Protein AF-A0A552V3G8-F1 (afdb_monomer_lite)

Foldseek 3Di:
DDDDDDDDDDDDPDDDDDDPPPPPPDPPPPPPPPDPDDDFDKDKDFDADPPDPWGDWQWKKWKAWDPVSPGTLDIDTTDRGIDIDGCVSPDPPTDMDIDGPGGGPVVPPD

InterPro domains:
  IPR013783 Immunoglobulin-like fold [G3DSA:2.60.40.10] (43-106)
  IPR041033 SpaA-like, prealbumin fold domain subgroup 1 [PF17802] (43-105)

Structure (mmCIF, N/CA/C/O backbone):
data_AF-A0A552V3G8-F1
#
_entry.id   AF-A0A552V3G8-F1
#
loop_
_atom_site.group_PDB
_atom_site.id
_atom_site.type_symbol
_atom_site.label_atom_id
_atom_site.label_alt_id
_atom_site.label_comp_id
_atom_site.label_asym_id
_atom_site.label_entity_id
_atom_site.label_seq_id
_atom_site.pdbx_PDB_ins_code
_atom_site.Cartn_x
_atom_site.Cartn_y
_atom_site.Cartn_z
_atom_site.occupancy
_atom_site.B_iso_or_equiv
_atom_site.auth_seq_id
_atom_site.auth_comp_id
_atom_site.auth_asym_id
_atom_site.auth_atom_id
_atom_site.pdbx_PDB_model_num
ATOM 1 N N . MET A 1 1 ? -51.002 -9.096 42.914 1.00 36.31 1 MET A N 1
ATOM 2 C CA . MET A 1 1 ? -52.137 -8.167 42.711 1.00 36.31 1 MET A CA 1
ATOM 3 C C . MET A 1 1 ? -52.410 -8.088 41.210 1.00 36.31 1 MET A C 1
ATOM 5 O O . MET A 1 1 ? -51.630 -7.496 40.482 1.00 36.31 1 MET A O 1
ATOM 9 N N . THR A 1 2 ? -53.428 -8.804 40.734 1.00 39.91 2 THR A N 1
ATOM 10 C CA . THR A 1 2 ? -53.830 -8.938 39.322 1.00 39.91 2 THR A CA 1
ATOM 11 C C . THR A 1 2 ? -55.001 -7.999 39.024 1.00 39.91 2 THR A C 1
ATOM 13 O O . THR A 1 2 ? -55.923 -7.901 39.830 1.00 39.91 2 THR A O 1
ATOM 16 N N . LYS A 1 3 ? -55.021 -7.341 37.859 1.00 37.09 3 LYS A N 1
ATOM 17 C CA . LYS A 1 3 ? -56.247 -6.728 37.320 1.00 37.09 3 LYS A CA 1
ATOM 18 C C . LYS A 1 3 ? -56.538 -7.306 35.936 1.00 37.09 3 LYS A C 1
ATOM 20 O O . LYS A 1 3 ? -55.907 -6.941 34.954 1.00 37.09 3 LYS A O 1
ATOM 25 N N . LYS A 1 4 ? -57.498 -8.238 35.896 1.00 41.88 4 LYS A N 1
ATOM 26 C CA . LYS A 1 4 ? -58.213 -8.667 34.686 1.00 41.88 4 LYS A CA 1
ATOM 27 C C . LYS A 1 4 ? -59.236 -7.586 34.328 1.00 41.88 4 LYS A C 1
ATOM 29 O O . LYS A 1 4 ? -60.054 -7.240 35.179 1.00 41.88 4 LYS A O 1
ATOM 34 N N . LEU A 1 5 ? -59.217 -7.088 33.093 1.00 41.03 5 LEU A N 1
ATOM 35 C CA . LEU A 1 5 ? -60.261 -6.204 32.574 1.00 41.03 5 LEU A CA 1
ATOM 36 C C . LEU A 1 5 ? -61.363 -7.050 31.921 1.00 41.03 5 LEU A C 1
ATOM 38 O O . LEU A 1 5 ? -61.089 -7.909 31.084 1.00 41.03 5 LEU A O 1
ATOM 42 N N . LYS A 1 6 ? -62.597 -6.840 32.383 1.00 38.19 6 LYS A N 1
ATOM 43 C CA . LYS A 1 6 ? -63.808 -7.551 31.972 1.00 38.19 6 LYS A CA 1
ATOM 44 C C . LYS A 1 6 ? -64.304 -7.082 30.602 1.00 38.19 6 LYS A C 1
ATOM 46 O O . LYS A 1 6 ? -64.487 -5.900 30.351 1.00 38.19 6 LYS A O 1
ATOM 51 N N . GLN A 1 7 ? -64.602 -8.088 29.800 1.00 43.22 7 GLN A N 1
ATOM 52 C CA . GLN A 1 7 ? -65.537 -8.180 28.688 1.00 43.22 7 GLN A CA 1
ATOM 53 C C . GLN A 1 7 ? -66.901 -7.515 28.947 1.00 43.22 7 GLN A C 1
ATOM 55 O O . GLN A 1 7 ? -67.519 -7.785 29.975 1.00 43.22 7 GLN A O 1
ATOM 60 N N . THR A 1 8 ? -67.420 -6.737 27.988 1.00 38.19 8 THR A N 1
ATOM 61 C CA . THR A 1 8 ? -68.870 -6.593 27.732 1.00 38.19 8 THR A CA 1
ATOM 62 C C . THR A 1 8 ? -69.100 -6.206 26.265 1.00 38.19 8 THR A C 1
ATOM 64 O O . THR A 1 8 ? -68.839 -5.085 25.847 1.00 38.19 8 THR A O 1
ATOM 67 N N . TYR A 1 9 ? -69.555 -7.190 25.492 1.00 42.56 9 TYR A N 1
ATOM 68 C CA . TYR A 1 9 ? -70.241 -7.049 24.206 1.00 42.56 9 TYR A CA 1
ATOM 69 C C . TYR A 1 9 ? -71.728 -6.795 24.490 1.00 42.56 9 TYR A C 1
ATOM 71 O O . TYR A 1 9 ? -72.232 -7.398 25.435 1.00 42.56 9 TYR A O 1
ATOM 79 N N . CYS A 1 10 ? -72.386 -5.958 23.678 1.00 31.92 10 CYS A N 1
ATOM 80 C CA . CYS A 1 10 ? -73.841 -5.799 23.446 1.00 31.92 10 CYS A CA 1
ATOM 81 C C . CYS A 1 10 ? -74.075 -4.307 23.159 1.00 31.92 10 CYS A C 1
ATOM 83 O O . CYS A 1 10 ? -73.722 -3.479 23.982 1.00 31.92 10 CYS A O 1
ATOM 85 N N . MET A 1 11 ? -74.642 -3.831 22.062 1.00 33.59 11 MET A N 1
ATOM 86 C CA . MET A 1 11 ? -75.401 -4.389 20.952 1.00 33.59 11 MET A CA 1
ATOM 87 C C . MET A 1 11 ? -75.289 -3.331 19.847 1.00 33.59 11 MET A C 1
ATOM 89 O O . MET A 1 11 ? -75.349 -2.164 20.187 1.00 33.59 11 MET A O 1
ATOM 93 N N . PHE A 1 12 ? -75.174 -3.684 18.572 1.00 38.31 12 PHE A N 1
ATOM 94 C CA . PHE A 1 12 ? -75.865 -2.964 17.488 1.00 38.31 12 PHE A CA 1
ATOM 95 C C . PHE A 1 12 ? -75.866 -3.893 16.281 1.00 38.31 12 PHE A C 1
ATOM 97 O O . PHE A 1 12 ? -75.126 -3.778 15.310 1.00 38.31 12 PHE A O 1
ATOM 104 N N . LEU A 1 13 ? -76.695 -4.916 16.455 1.00 40.06 13 LEU A N 1
ATOM 105 C CA . LEU A 1 13 ? -77.193 -5.786 15.416 1.00 40.06 13 LEU A CA 1
ATOM 10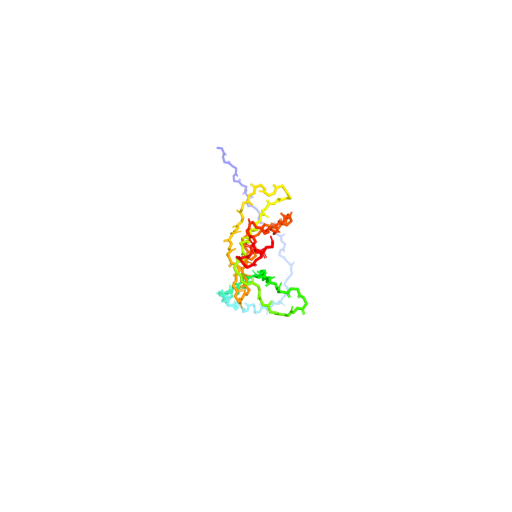6 C C . LEU A 1 13 ? -78.136 -4.945 14.538 1.00 40.06 13 LEU A C 1
ATOM 108 O O . LEU A 1 13 ? -79.275 -4.692 14.914 1.00 40.06 13 LEU A O 1
ATOM 112 N N . SER A 1 14 ? -77.630 -4.409 13.435 1.00 40.56 14 SER A N 1
ATOM 113 C CA . SER A 1 14 ? -78.364 -3.936 12.247 1.00 40.56 14 SER A CA 1
ATOM 114 C C . SER A 1 14 ? -77.303 -3.252 11.384 1.00 40.56 14 SER A C 1
ATOM 116 O O . SER A 1 14 ? -76.686 -2.287 11.795 1.00 40.56 14 SER A O 1
ATOM 118 N N . VAL A 1 15 ? -76.917 -3.755 10.224 1.00 41.97 15 VAL A N 1
ATOM 119 C CA . VAL A 1 15 ? -77.777 -3.996 9.080 1.00 41.97 15 VAL A CA 1
ATOM 120 C C . VAL A 1 15 ? -77.147 -5.101 8.240 1.00 41.97 15 VAL A C 1
ATOM 122 O O . VAL A 1 15 ? -75.971 -5.085 7.889 1.00 41.97 15 VAL A O 1
ATOM 125 N N . LEU A 1 16 ? -77.995 -6.066 7.927 1.00 39.56 16 LEU A N 1
ATOM 126 C CA . LEU A 1 16 ? -77.861 -7.051 6.876 1.00 39.56 16 LEU A CA 1
ATOM 127 C C . LEU A 1 16 ? -77.568 -6.349 5.533 1.00 39.56 16 LEU A C 1
ATOM 129 O O . LEU A 1 16 ? -78.483 -5.840 4.895 1.00 39.56 16 LEU A O 1
ATOM 133 N N . MET A 1 17 ? -76.314 -6.332 5.081 1.00 39.09 17 MET A N 1
ATOM 134 C CA . MET A 1 17 ? -75.999 -6.135 3.664 1.00 39.09 17 MET A CA 1
ATOM 135 C C . MET A 1 17 ? -74.916 -7.126 3.247 1.00 39.09 17 MET A C 1
ATOM 137 O O . MET A 1 17 ? -73.718 -6.912 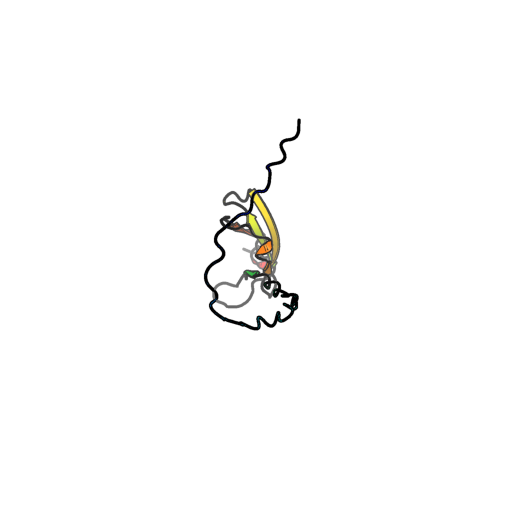3.380 1.00 39.09 17 MET A O 1
ATOM 141 N N . VAL A 1 18 ? -75.424 -8.282 2.833 1.00 44.50 18 VAL A N 1
ATOM 142 C CA . VAL A 1 18 ? -74.906 -9.194 1.814 1.00 44.50 18 VAL A CA 1
ATOM 143 C C . VAL A 1 18 ? -73.662 -8.661 1.087 1.00 44.50 18 VAL A C 1
ATOM 145 O O . VAL A 1 18 ? -73.761 -7.979 0.073 1.00 44.50 18 VAL A O 1
ATOM 148 N N . PHE A 1 19 ? -72.477 -9.022 1.566 1.00 39.56 19 PHE A N 1
ATOM 149 C CA . PHE A 1 19 ? -71.299 -9.072 0.711 1.00 39.56 19 PHE A CA 1
ATOM 150 C C . PHE A 1 19 ? -70.508 -10.317 1.077 1.00 39.56 19 PHE A C 1
ATOM 152 O O . PHE A 1 19 ? -69.593 -10.307 1.896 1.00 39.56 19 PHE A O 1
ATOM 159 N N . THR A 1 20 ? -70.920 -11.438 0.493 1.00 45.66 20 THR A N 1
ATOM 160 C CA . THR A 1 20 ? -70.108 -12.649 0.429 1.00 45.66 20 THR A CA 1
ATOM 161 C C . THR A 1 20 ? -68.889 -12.361 -0.450 1.00 45.66 20 THR A C 1
ATOM 163 O O . THR A 1 20 ? -68.833 -12.777 -1.604 1.00 45.66 20 THR A O 1
ATOM 166 N N . MET A 1 21 ? -67.905 -11.627 0.078 1.00 42.16 21 MET A N 1
ATOM 167 C CA . MET A 1 21 ? -66.535 -11.750 -0.403 1.00 42.16 21 MET A CA 1
ATOM 168 C C . MET A 1 21 ? -66.052 -13.109 0.069 1.00 42.16 21 MET A C 1
ATOM 170 O O . MET A 1 21 ? -65.741 -13.311 1.242 1.00 42.16 21 MET A O 1
ATOM 174 N N . ILE A 1 22 ? -66.029 -14.058 -0.858 1.00 47.84 22 ILE A N 1
ATOM 175 C CA . ILE A 1 22 ? -65.262 -15.283 -0.709 1.00 47.84 22 ILE A CA 1
ATOM 176 C C . ILE A 1 22 ? -63.800 -14.829 -0.672 1.00 47.84 22 ILE A C 1
ATOM 178 O O . ILE A 1 22 ? -63.151 -14.687 -1.705 1.00 47.84 22 ILE A O 1
ATOM 182 N N . PHE A 1 23 ? -63.300 -14.507 0.520 1.00 42.78 23 PHE A N 1
ATOM 183 C CA . PHE A 1 23 ? -61.882 -14.282 0.747 1.00 42.78 23 PHE A CA 1
ATOM 184 C C . PHE A 1 23 ? -61.240 -15.666 0.703 1.00 42.78 23 PHE A C 1
ATOM 186 O O . PHE A 1 23 ? -61.109 -16.349 1.716 1.00 42.78 23 PHE A O 1
ATOM 193 N N . THR A 1 24 ? -60.937 -16.139 -0.505 1.00 47.94 24 THR A N 1
ATOM 194 C CA . THR A 1 24 ? -60.078 -17.304 -0.686 1.00 47.94 24 THR A CA 1
ATOM 195 C C . THR A 1 24 ? -58.737 -16.936 -0.068 1.00 47.94 24 THR A C 1
ATOM 197 O O . THR A 1 24 ? -57.965 -16.175 -0.659 1.00 47.94 24 THR A O 1
ATOM 200 N N . SER A 1 25 ? -58.492 -17.409 1.154 1.00 52.94 25 SER A N 1
ATOM 201 C CA . SER A 1 25 ? -57.189 -17.349 1.799 1.00 52.94 25 SER A CA 1
ATOM 202 C C . SER A 1 25 ? -56.223 -18.156 0.941 1.00 52.94 25 SER A C 1
ATOM 204 O O . SER A 1 25 ? -56.097 -19.370 1.102 1.00 52.94 25 SER A O 1
ATOM 206 N N . HIS A 1 26 ? -55.582 -17.493 -0.016 1.00 53.59 26 HIS A N 1
ATOM 207 C CA . HIS A 1 26 ? -54.405 -18.045 -0.658 1.00 53.59 26 HIS A CA 1
ATOM 208 C C . HIS A 1 26 ? -53.364 -18.204 0.455 1.00 53.59 26 HIS A C 1
ATOM 210 O O . HIS A 1 26 ? -53.114 -17.229 1.173 1.00 53.59 26 HIS A O 1
ATOM 216 N N . PRO A 1 27 ? -52.809 -19.408 0.676 1.00 53.31 27 PRO A N 1
ATOM 217 C CA . PRO A 1 27 ? -51.715 -19.553 1.616 1.00 53.31 27 PRO A CA 1
ATOM 218 C C . PRO A 1 27 ? -50.585 -18.656 1.119 1.00 53.31 27 PRO A C 1
ATOM 220 O O . PRO A 1 27 ? -50.118 -18.803 -0.009 1.00 53.31 27 PRO A O 1
ATOM 223 N N . ILE A 1 28 ? -50.188 -17.691 1.945 1.00 55.53 28 ILE A N 1
ATOM 224 C CA . ILE A 1 28 ? -48.983 -16.907 1.707 1.00 55.53 28 ILE A CA 1
ATOM 225 C C . ILE A 1 28 ? -47.847 -17.913 1.870 1.00 55.53 28 ILE A C 1
ATOM 227 O O . ILE A 1 28 ? -47.488 -18.280 2.990 1.00 55.53 28 ILE A O 1
ATOM 231 N N . VAL A 1 29 ? -47.367 -18.455 0.754 1.00 55.22 29 VAL A N 1
ATOM 232 C CA . VAL A 1 29 ? -46.144 -19.247 0.749 1.00 55.22 29 VAL A CA 1
ATOM 233 C C . VAL A 1 29 ? -45.055 -18.270 1.176 1.00 55.22 29 VAL A C 1
ATOM 235 O O . VAL A 1 29 ? -44.880 -17.217 0.566 1.00 55.22 29 VAL A O 1
ATOM 238 N N . ALA A 1 30 ? -44.413 -18.548 2.309 1.00 58.12 30 ALA A N 1
ATOM 239 C CA . ALA A 1 30 ? -43.239 -17.810 2.737 1.00 58.12 30 ALA A CA 1
ATOM 240 C C . ALA A 1 30 ? -42.107 -18.180 1.778 1.00 58.12 30 ALA A C 1
ATOM 242 O O . ALA A 1 30 ? -41.300 -19.065 2.060 1.00 58.12 30 ALA A O 1
ATOM 243 N N . ASP A 1 31 ? -42.099 -17.548 0.611 1.00 56.56 31 ASP A N 1
ATOM 244 C CA . ASP A 1 31 ? -40.985 -17.626 -0.311 1.00 56.56 31 ASP A CA 1
ATOM 245 C C . ASP A 1 31 ? -39.778 -17.071 0.447 1.00 56.56 31 ASP A C 1
ATOM 247 O O . ASP A 1 31 ? -39.777 -15.926 0.908 1.00 56.56 31 ASP A O 1
ATOM 251 N N . ALA A 1 32 ? -38.771 -17.913 0.673 1.00 65.56 32 ALA A N 1
ATOM 252 C CA . ALA A 1 32 ? -37.520 -17.489 1.272 1.00 65.56 32 ALA A CA 1
ATOM 253 C C . ALA A 1 32 ? -36.852 -16.508 0.302 1.00 65.56 32 ALA A C 1
ATOM 255 O O . ALA A 1 32 ? -36.143 -16.914 -0.621 1.00 65.56 32 ALA A O 1
ATOM 256 N N . TYR A 1 33 ? -37.109 -15.212 0.486 1.00 51.50 33 TYR A N 1
ATOM 257 C CA . TYR A 1 33 ? -36.412 -14.150 -0.225 1.00 51.50 33 TYR A CA 1
ATOM 258 C C . TYR A 1 33 ? -34.930 -14.249 0.130 1.00 51.50 33 TYR A C 1
ATOM 260 O O . TYR A 1 33 ? -34.475 -13.784 1.174 1.00 51.50 33 TYR A O 1
ATOM 268 N N . THR A 1 34 ? -34.179 -14.920 -0.737 1.00 63.50 34 THR A N 1
ATOM 269 C CA . THR A 1 34 ? -32.727 -14.980 -0.652 1.00 63.50 34 THR A CA 1
ATOM 270 C C . THR A 1 34 ? -32.230 -13.673 -1.245 1.00 63.50 34 THR A C 1
ATOM 272 O O . THR A 1 34 ? -32.178 -13.518 -2.463 1.00 63.50 34 THR A O 1
ATOM 275 N N . TYR A 1 35 ? -31.956 -12.690 -0.389 1.00 68.25 35 TYR A N 1
ATOM 276 C CA . TYR A 1 35 ? -31.352 -11.440 -0.835 1.00 68.25 35 TYR A CA 1
ATOM 277 C C . TYR A 1 35 ? -29.968 -11.757 -1.410 1.00 68.25 35 TYR A C 1
ATOM 279 O O . TYR A 1 35 ? -29.180 -12.413 -0.719 1.00 68.25 35 TYR A O 1
ATOM 287 N N . PRO A 1 36 ? -29.652 -11.334 -2.648 1.00 70.56 36 PRO A N 1
ATOM 288 C CA . PRO A 1 36 ? -28.303 -11.489 -3.161 1.00 70.56 36 PRO A CA 1
ATOM 289 C C . PRO A 1 36 ? -27.357 -10.775 -2.198 1.00 70.56 36 PRO A C 1
ATOM 291 O O . PRO A 1 36 ? -27.565 -9.610 -1.854 1.00 70.56 36 PRO A O 1
ATOM 294 N N . THR A 1 37 ? -26.349 -11.497 -1.713 1.00 76.12 37 THR A N 1
ATOM 295 C CA . THR A 1 37 ? -25.276 -10.885 -0.936 1.00 76.12 37 THR A CA 1
ATOM 296 C C . THR A 1 37 ? -24.612 -9.848 -1.840 1.00 76.12 37 THR A C 1
ATOM 298 O O . THR A 1 37 ? -24.168 -10.228 -2.925 1.00 76.12 37 THR A O 1
ATOM 301 N N . PRO A 1 38 ? -24.591 -8.556 -1.468 1.00 73.69 38 PRO A N 1
ATOM 302 C CA . PRO A 1 38 ? -23.948 -7.551 -2.297 1.00 73.69 38 PRO A CA 1
ATOM 303 C C . PRO A 1 38 ? -22.475 -7.927 -2.466 1.00 73.69 38 PRO A C 1
ATOM 305 O O . PRO A 1 38 ? -21.801 -8.279 -1.495 1.00 73.69 38 PRO A O 1
ATOM 308 N N . GLU A 1 39 ? -21.998 -7.901 -3.709 1.00 74.94 39 GLU A N 1
ATOM 309 C CA . GLU A 1 39 ? -20.588 -8.114 -4.012 1.00 74.94 39 GLU A CA 1
ATOM 310 C C . GLU A 1 39 ? -19.767 -7.016 -3.328 1.00 74.94 39 GLU A C 1
ATOM 312 O O . GLU A 1 39 ? -20.144 -5.843 -3.339 1.00 74.94 39 GLU A O 1
ATOM 317 N N . ALA A 1 40 ? -18.673 -7.399 -2.670 1.00 79.94 40 ALA A N 1
ATOM 318 C CA . ALA A 1 40 ? -17.837 -6.442 -1.964 1.00 79.94 40 ALA A CA 1
ATOM 319 C C . ALA A 1 40 ? -17.133 -5.522 -2.972 1.00 79.94 40 ALA A C 1
ATOM 321 O O . ALA A 1 40 ? -16.365 -5.973 -3.821 1.00 79.94 40 ALA A O 1
ATOM 322 N N . GLU A 1 41 ? -17.366 -4.218 -2.856 1.00 91.31 41 GLU A N 1
ATOM 323 C CA . GLU A 1 41 ? -16.653 -3.220 -3.648 1.00 91.31 41 GLU A CA 1
ATOM 324 C C . GLU A 1 41 ? -15.151 -3.213 -3.307 1.00 91.31 41 GLU A C 1
ATOM 326 O O . GLU A 1 41 ? -14.743 -3.539 -2.188 1.00 91.31 41 GLU A O 1
ATOM 331 N N . THR A 1 42 ? -14.310 -2.837 -4.274 1.00 95.00 42 THR A N 1
ATOM 332 C CA . THR A 1 42 ? -12.844 -2.901 -4.149 1.00 95.00 42 THR A CA 1
ATOM 333 C C . THR A 1 42 ? -12.177 -1.640 -4.698 1.00 95.00 42 THR A C 1
ATOM 335 O O . THR A 1 42 ? -12.497 -1.173 -5.791 1.00 95.00 42 THR A O 1
ATOM 338 N N . LEU A 1 43 ? -11.202 -1.111 -3.955 1.00 95.19 43 LEU A N 1
ATOM 339 C CA . LEU A 1 43 ? -10.298 -0.050 -4.390 1.00 95.19 43 LEU A CA 1
ATOM 340 C C . LEU A 1 43 ? -9.059 -0.658 -5.061 1.00 95.19 43 LEU A C 1
ATOM 342 O O . LEU A 1 43 ? -8.354 -1.474 -4.470 1.00 95.19 43 LEU A O 1
ATOM 346 N N . PHE A 1 44 ? -8.750 -0.207 -6.276 1.00 96.69 44 PHE A N 1
ATOM 347 C CA . PHE A 1 44 ? -7.557 -0.633 -7.008 1.00 96.69 44 PHE A CA 1
ATOM 348 C C . PHE A 1 44 ? -6.469 0.434 -6.979 1.00 96.69 44 PHE A C 1
ATOM 350 O O . PHE A 1 44 ? -6.690 1.572 -7.395 1.00 96.69 44 PHE A O 1
ATOM 357 N N . ILE A 1 45 ? -5.265 0.048 -6.560 1.00 97.25 45 ILE A N 1
ATOM 358 C CA . ILE A 1 45 ? -4.106 0.939 -6.483 1.00 97.25 45 ILE A CA 1
ATOM 359 C C . ILE A 1 45 ? -3.029 0.450 -7.450 1.00 97.25 45 ILE A C 1
ATOM 361 O O . ILE A 1 45 ? -2.628 -0.712 -7.428 1.00 97.25 45 ILE A O 1
ATOM 365 N N . LYS A 1 46 ? -2.539 1.353 -8.305 1.00 95.69 46 LYS A N 1
ATOM 366 C CA . LYS A 1 46 ? -1.472 1.083 -9.278 1.00 95.69 46 LYS A CA 1
ATOM 367 C C . LYS A 1 46 ? -0.360 2.109 -9.117 1.00 95.69 46 LYS A C 1
ATOM 369 O O . LYS A 1 46 ? -0.637 3.299 -8.9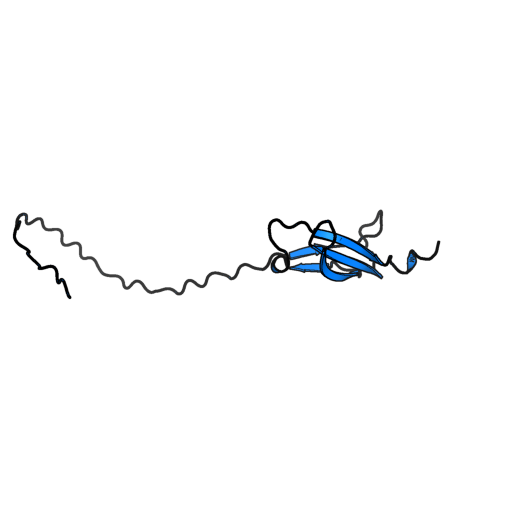91 1.00 95.69 46 LYS A O 1
ATOM 374 N N . LYS A 1 47 ? 0.892 1.659 -9.187 1.00 94.50 47 LYS A N 1
ATOM 375 C CA . LYS A 1 47 ? 2.055 2.544 -9.296 1.00 94.50 47 LYS A CA 1
ATOM 376 C C . LYS A 1 47 ? 2.624 2.447 -10.701 1.00 94.50 47 LYS A C 1
ATOM 378 O O . LYS A 1 47 ? 2.918 1.345 -11.150 1.00 94.50 47 LYS A O 1
ATOM 383 N N . LEU A 1 48 ? 2.764 3.582 -11.379 1.00 94.81 48 LEU A N 1
ATOM 384 C CA . LEU A 1 48 ? 3.192 3.642 -12.775 1.00 94.81 48 LEU A CA 1
ATOM 385 C C . LEU A 1 48 ? 4.528 4.371 -12.925 1.00 94.81 48 LEU A C 1
ATOM 387 O O . LEU A 1 48 ? 4.874 5.242 -12.123 1.00 94.81 48 LEU A O 1
ATOM 391 N N . ILE A 1 49 ? 5.265 4.031 -13.980 1.00 92.19 49 ILE A N 1
ATOM 392 C CA . ILE A 1 49 ? 6.456 4.771 -14.402 1.00 92.19 49 ILE A CA 1
ATOM 393 C C . ILE A 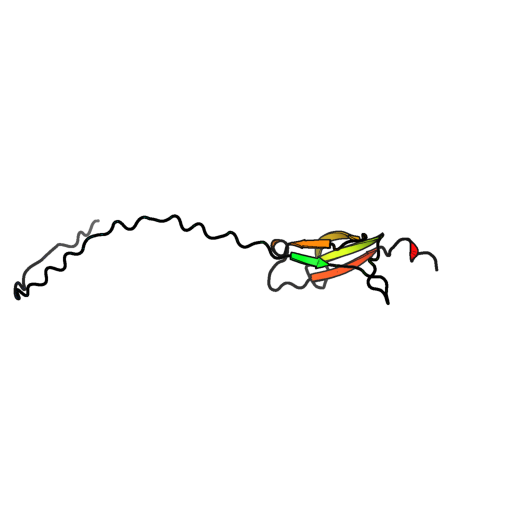1 49 ? 6.006 6.089 -15.040 1.00 92.19 49 ILE A C 1
ATOM 395 O O . ILE A 1 49 ? 5.191 6.093 -15.966 1.00 92.19 49 ILE A O 1
ATOM 399 N N . LYS A 1 50 ? 6.568 7.212 -14.572 1.00 90.31 50 LYS A N 1
ATOM 400 C CA . LYS A 1 50 ? 6.249 8.558 -15.072 1.00 90.31 50 LYS A CA 1
ATOM 401 C C . LYS A 1 50 ? 6.379 8.629 -16.598 1.00 90.31 50 LYS A C 1
ATOM 403 O O . LYS A 1 50 ? 7.406 8.255 -17.153 1.00 90.31 50 LYS A O 1
ATOM 408 N N . GLY A 1 51 ? 5.349 9.163 -17.255 1.00 91.75 51 GLY A N 1
ATOM 409 C CA . GLY A 1 51 ? 5.315 9.314 -18.713 1.00 91.75 51 GLY A CA 1
ATOM 410 C C . GLY A 1 51 ? 4.954 8.035 -19.474 1.00 91.75 51 GLY A C 1
ATOM 411 O O . GLY A 1 51 ? 5.024 8.025 -20.698 1.00 91.75 51 GLY A O 1
ATOM 412 N N . THR A 1 52 ? 4.559 6.968 -18.776 1.00 93.00 52 THR A N 1
ATOM 413 C CA . THR A 1 52 ? 4.129 5.704 -19.383 1.00 93.00 52 THR A CA 1
ATOM 414 C C . THR A 1 52 ? 2.875 5.166 -18.686 1.00 93.00 52 THR A C 1
ATOM 416 O O . THR A 1 52 ? 2.504 5.640 -17.614 1.00 93.00 52 THR A O 1
ATOM 419 N N . ASN A 1 53 ? 2.274 4.119 -19.258 1.00 92.38 53 ASN A N 1
ATOM 420 C CA . ASN A 1 53 ? 1.223 3.323 -18.611 1.00 92.38 53 ASN A CA 1
ATOM 421 C C . ASN A 1 53 ? 1.756 2.006 -18.018 1.00 92.38 53 ASN A C 1
ATOM 423 O O . ASN A 1 53 ? 0.975 1.121 -17.672 1.00 92.38 53 ASN A O 1
ATOM 427 N N . ASN A 1 54 ? 3.079 1.861 -17.915 1.00 93.19 54 ASN A N 1
ATOM 428 C CA . ASN A 1 54 ? 3.704 0.653 -17.397 1.00 93.19 54 ASN A CA 1
ATOM 429 C C . ASN A 1 54 ? 3.768 0.693 -15.873 1.00 93.19 54 ASN A C 1
ATOM 431 O O . ASN A 1 54 ? 4.040 1.736 -15.273 1.00 93.19 54 ASN A O 1
ATOM 435 N N . TYR A 1 55 ? 3.561 -0.468 -15.260 1.00 94.06 55 TYR A N 1
ATOM 436 C CA . TYR A 1 55 ? 3.688 -0.644 -13.821 1.00 94.06 55 TYR A CA 1
ATOM 437 C C . TYR A 1 55 ? 5.120 -0.431 -13.343 1.00 94.06 55 TYR A C 1
ATOM 439 O O . TYR A 1 55 ? 6.085 -0.761 -14.036 1.00 94.06 55 TYR A O 1
ATOM 447 N N . LEU A 1 56 ? 5.235 0.091 -12.125 1.00 93.88 56 LEU A N 1
ATOM 448 C CA . LEU A 1 56 ? 6.496 0.280 -11.440 1.00 93.88 56 LEU A CA 1
ATOM 449 C C . LEU A 1 56 ? 6.667 -0.740 -10.307 1.00 93.88 56 LEU A C 1
ATOM 451 O O . LEU A 1 56 ? 6.086 -0.536 -9.237 1.00 93.88 56 LEU A O 1
ATOM 455 N N . PRO A 1 57 ? 7.468 -1.802 -10.503 1.00 94.69 57 PRO A N 1
ATOM 456 C CA . PRO A 1 57 ? 7.688 -2.812 -9.477 1.00 94.69 57 PRO A CA 1
ATOM 457 C C . PRO A 1 57 ? 8.688 -2.354 -8.402 1.00 94.69 57 PRO A C 1
ATOM 459 O O . PRO A 1 57 ? 9.394 -1.353 -8.558 1.00 94.69 57 PRO A O 1
ATOM 462 N N . ASP A 1 58 ? 8.756 -3.139 -7.327 1.00 95.38 58 ASP A N 1
ATOM 463 C CA . ASP A 1 58 ? 9.752 -3.091 -6.248 1.00 95.38 58 ASP A CA 1
ATOM 464 C C . ASP A 1 58 ? 9.676 -1.903 -5.277 1.00 95.38 58 ASP A C 1
ATOM 466 O O . ASP A 1 58 ? 10.550 -1.778 -4.418 1.00 95.38 58 ASP A O 1
ATOM 470 N N . ALA A 1 59 ? 8.654 -1.048 -5.353 1.00 95.56 59 ALA A N 1
ATOM 471 C CA . ALA A 1 59 ? 8.427 -0.008 -4.348 1.00 95.56 59 ALA A CA 1
ATOM 472 C C . ALA A 1 59 ? 7.580 -0.560 -3.196 1.00 95.56 59 ALA A C 1
ATOM 474 O O . ALA A 1 59 ? 6.583 -1.238 -3.439 1.00 95.56 59 ALA A O 1
ATOM 475 N N . LYS A 1 60 ? 7.923 -0.234 -1.946 1.00 97.19 60 LYS A N 1
ATOM 476 C CA . LYS A 1 60 ? 7.068 -0.572 -0.799 1.00 97.19 60 LYS A CA 1
ATOM 477 C C . LYS A 1 60 ? 6.080 0.560 -0.551 1.00 97.19 60 LYS A C 1
ATOM 479 O O . LYS A 1 60 ? 6.487 1.703 -0.327 1.00 97.19 60 LYS A O 1
ATOM 484 N N . LEU A 1 61 ? 4.794 0.235 -0.602 1.00 97.94 61 LEU A N 1
ATOM 485 C CA . LEU A 1 61 ? 3.698 1.139 -0.280 1.00 97.94 61 LEU A CA 1
ATOM 486 C C . LEU A 1 61 ? 3.010 0.673 1.003 1.00 97.94 61 LEU A C 1
ATOM 488 O O . LEU A 1 61 ? 2.922 -0.524 1.283 1.00 97.94 61 LEU A O 1
ATOM 492 N N . THR A 1 62 ? 2.513 1.630 1.773 1.00 98.12 62 THR A N 1
ATOM 493 C CA . THR A 1 62 ? 1.712 1.373 2.965 1.00 98.12 62 THR A CA 1
ATOM 494 C C . THR A 1 62 ? 0.516 2.311 2.972 1.00 98.12 62 THR A C 1
ATOM 496 O O . THR A 1 62 ? 0.666 3.521 2.779 1.00 98.12 62 THR A O 1
ATOM 499 N N . LEU A 1 63 ? -0.671 1.744 3.175 1.00 98.12 63 LEU A N 1
ATOM 500 C CA . LEU A 1 63 ? -1.903 2.489 3.385 1.00 98.12 63 LEU A CA 1
ATOM 501 C C . LEU A 1 63 ? -2.114 2.659 4.888 1.00 98.12 63 LEU A C 1
ATOM 503 O O . LEU A 1 63 ? -2.161 1.673 5.623 1.00 98.12 63 LEU A O 1
ATOM 507 N N . TYR A 1 64 ? -2.254 3.902 5.330 1.00 97.81 64 TYR A N 1
ATOM 508 C CA . TYR A 1 64 ? -2.516 4.245 6.721 1.00 97.81 64 TYR A CA 1
ATOM 509 C C . TYR A 1 64 ? -3.900 4.857 6.884 1.00 97.81 64 TYR A C 1
ATOM 511 O O . TYR A 1 64 ? -4.383 5.565 5.999 1.00 97.81 64 TYR A O 1
ATOM 519 N N . LYS A 1 65 ? -4.510 4.610 8.037 1.00 97.06 65 LYS A N 1
ATOM 520 C CA . LYS A 1 65 ? -5.691 5.312 8.530 1.00 97.06 65 LYS A CA 1
ATOM 521 C C . LYS A 1 65 ? -5.247 6.576 9.273 1.00 97.06 65 LYS A C 1
ATOM 523 O O . LYS A 1 65 ? -4.273 6.518 10.021 1.00 97.06 65 LYS A O 1
ATOM 528 N N . GLY A 1 66 ? -5.981 7.672 9.083 1.00 94.56 66 GLY A N 1
ATOM 529 C CA . GLY A 1 66 ? -5.695 8.965 9.708 1.00 94.56 66 GLY A CA 1
ATOM 530 C C . GLY A 1 66 ? -4.616 9.759 8.969 1.00 94.56 66 GLY A C 1
ATOM 531 O O . GLY A 1 66 ? -3.679 9.195 8.402 1.00 94.56 66 GLY A O 1
ATOM 532 N N . GLU A 1 67 ? -4.747 11.088 8.958 1.00 93.12 67 GLU A N 1
ATOM 533 C CA . GLU A 1 67 ? -3.768 11.988 8.321 1.00 93.12 67 GLU A CA 1
ATOM 534 C C . GLU A 1 67 ? -2.380 11.904 8.973 1.00 93.12 67 GLU A C 1
ATOM 536 O O . GLU A 1 67 ? -1.355 12.039 8.304 1.00 93.12 67 GLU A O 1
ATOM 541 N N . ASP A 1 68 ? -2.349 11.616 10.272 1.00 93.25 68 ASP A N 1
ATOM 542 C CA . ASP A 1 68 ? -1.156 11.398 11.089 1.00 93.25 68 ASP A CA 1
ATOM 543 C C . ASP A 1 68 ? -0.533 10.005 10.907 1.00 93.25 68 ASP A C 1
ATOM 545 O O . ASP A 1 68 ? 0.501 9.709 11.507 1.00 93.25 68 ASP A O 1
ATOM 549 N N . LYS A 1 69 ? -1.133 9.157 10.060 1.00 93.69 69 LYS A N 1
ATOM 550 C CA . LYS A 1 69 ? -0.750 7.756 9.858 1.00 93.69 69 LYS A CA 1
ATOM 551 C C . LYS A 1 69 ? -0.827 6.936 11.153 1.00 93.69 69 LYS A C 1
ATOM 553 O O . LYS A 1 69 ? 0.018 6.070 11.383 1.00 93.69 69 LYS A O 1
ATOM 558 N N . SER A 1 70 ? -1.842 7.188 11.987 1.00 89.56 70 SER A N 1
ATOM 559 C CA . SER A 1 70 ? -2.012 6.559 13.306 1.00 89.56 70 SER A CA 1
ATOM 560 C C . SER A 1 70 ? -2.035 5.030 13.279 1.00 89.56 70 SER A C 1
ATOM 562 O O . SER A 1 70 ? -1.730 4.380 14.281 1.00 89.56 70 SER A O 1
ATOM 564 N N . SER A 1 71 ? -2.474 4.423 12.173 1.00 95.00 71 SER A N 1
ATOM 565 C CA . SER A 1 71 ? -2.619 2.969 12.072 1.00 95.00 71 SER A CA 1
ATOM 566 C C . SER A 1 71 ? -2.362 2.472 10.658 1.00 95.00 71 SER A C 1
ATOM 568 O O . SER A 1 71 ? -2.883 3.025 9.693 1.00 95.00 71 SER A O 1
ATOM 570 N N . GLU A 1 72 ? -1.574 1.408 10.532 1.00 97.06 72 GLU A N 1
ATOM 571 C CA . GLU A 1 72 ? -1.382 0.710 9.262 1.00 97.06 72 GLU A CA 1
ATOM 572 C C . GLU A 1 72 ? -2.621 -0.129 8.931 1.00 97.06 72 GLU A C 1
ATOM 574 O O . GLU A 1 72 ? -3.101 -0.897 9.762 1.00 97.06 72 GLU A O 1
ATOM 579 N N . VAL A 1 73 ? -3.130 0.026 7.710 1.00 96.62 73 VAL A N 1
ATOM 580 C CA . VAL A 1 73 ? -4.218 -0.795 7.159 1.00 96.62 73 VAL A CA 1
ATOM 581 C C . VAL A 1 73 ? -3.629 -2.002 6.437 1.00 96.62 73 VAL A C 1
ATOM 583 O O . VAL A 1 73 ? -4.050 -3.132 6.653 1.00 96.62 73 VAL A O 1
ATOM 586 N N . THR A 1 74 ? -2.653 -1.757 5.560 1.00 97.50 74 THR A N 1
ATOM 587 C CA . THR A 1 74 ? -1.945 -2.795 4.804 1.00 97.50 74 THR A CA 1
ATOM 588 C C . THR A 1 74 ? -0.649 -2.244 4.211 1.00 97.50 74 THR A C 1
ATOM 590 O O . THR A 1 74 ? -0.534 -1.043 3.942 1.00 97.50 74 THR A O 1
ATOM 593 N N . SER A 1 75 ? 0.318 -3.126 3.963 1.00 97.56 75 SER A N 1
ATOM 594 C CA . SER A 1 75 ? 1.584 -2.817 3.305 1.00 97.56 75 SER A CA 1
ATOM 595 C C . SER A 1 75 ? 1.934 -3.879 2.269 1.00 97.56 75 SER A C 1
ATOM 597 O O . SER A 1 75 ? 1.810 -5.078 2.519 1.00 97.56 75 SER A O 1
ATOM 599 N N . TRP A 1 76 ? 2.394 -3.440 1.098 1.00 97.94 76 TRP A N 1
ATOM 600 C CA . TRP A 1 76 ? 2.751 -4.331 -0.001 1.00 97.94 76 TRP A CA 1
ATOM 601 C C . TRP A 1 76 ? 3.908 -3.781 -0.836 1.00 97.94 76 TRP A C 1
ATOM 603 O O . TRP A 1 76 ? 4.189 -2.580 -0.860 1.00 97.94 76 TRP A O 1
ATOM 613 N N . THR A 1 77 ? 4.572 -4.686 -1.550 1.00 97.00 77 THR A N 1
ATOM 614 C CA . THR A 1 77 ? 5.549 -4.341 -2.586 1.00 97.00 77 THR A CA 1
ATOM 615 C C . THR A 1 77 ? 4.841 -4.299 -3.934 1.00 97.00 77 THR A C 1
ATOM 617 O O . THR A 1 77 ? 4.103 -5.224 -4.275 1.00 97.00 77 THR A O 1
ATOM 620 N N . THR A 1 78 ? 5.049 -3.236 -4.706 1.00 96.62 78 THR A N 1
ATOM 621 C CA . THR A 1 78 ? 4.446 -3.090 -6.032 1.00 96.62 78 THR A CA 1
ATOM 622 C C . THR A 1 78 ? 4.999 -4.120 -7.010 1.00 96.62 78 THR A C 1
ATOM 624 O O . THR A 1 78 ? 6.181 -4.469 -6.988 1.00 96.62 78 THR A O 1
ATOM 627 N N . THR A 1 79 ? 4.130 -4.594 -7.895 1.00 95.88 79 THR A N 1
ATOM 628 C CA . THR A 1 79 ? 4.446 -5.590 -8.923 1.00 95.88 79 THR A CA 1
ATOM 629 C C . THR A 1 79 ? 4.063 -5.046 -10.301 1.00 95.88 79 THR A C 1
ATOM 631 O O . THR A 1 79 ? 3.821 -3.850 -10.465 1.00 95.88 79 THR A O 1
ATOM 634 N N . SER A 1 80 ? 4.006 -5.920 -11.306 1.00 94.94 80 SER A N 1
ATOM 635 C CA . SER A 1 80 ? 3.468 -5.616 -12.632 1.00 94.94 80 SER A CA 1
ATOM 636 C C . SER A 1 80 ? 1.931 -5.631 -12.699 1.00 94.94 80 SER A C 1
ATOM 638 O O . SER A 1 80 ? 1.386 -5.729 -13.796 1.00 94.94 80 SER A O 1
ATOM 640 N N . ASP A 1 81 ? 1.236 -5.578 -11.558 1.00 96.00 81 ASP A N 1
ATOM 641 C CA . ASP A 1 81 ? -0.226 -5.549 -11.478 1.00 96.00 81 ASP A CA 1
ATOM 642 C C . ASP A 1 81 ? -0.723 -4.582 -10.383 1.00 96.00 81 ASP A C 1
ATOM 644 O O . ASP A 1 81 ? 0.050 -4.025 -9.595 1.00 96.00 81 ASP A O 1
ATOM 648 N N . LYS A 1 82 ? -2.036 -4.344 -10.367 1.00 96.31 82 LYS A N 1
ATOM 649 C CA . LYS A 1 82 ? -2.744 -3.574 -9.345 1.00 96.31 82 LYS A CA 1
ATOM 650 C C . LYS A 1 82 ? -2.749 -4.302 -8.004 1.00 96.31 82 LYS A C 1
ATOM 652 O O . LYS A 1 82 ? -2.812 -5.525 -7.944 1.00 96.31 82 LYS A O 1
ATOM 657 N N . TYR A 1 83 ? -2.754 -3.523 -6.934 1.00 97.69 83 TYR A N 1
ATOM 658 C CA . TYR A 1 83 ? -3.084 -4.007 -5.603 1.00 97.69 83 TYR A CA 1
ATOM 659 C C . TYR A 1 83 ? -4.559 -3.743 -5.309 1.00 97.69 83 TYR A C 1
ATOM 661 O O . TYR A 1 83 ? -5.093 -2.699 -5.694 1.00 97.69 83 TYR A O 1
ATOM 669 N N . GLU A 1 84 ? -5.209 -4.696 -4.651 1.00 97.12 84 GLU A N 1
ATOM 670 C CA . GLU A 1 84 ? -6.646 -4.689 -4.389 1.00 97.12 84 GLU A CA 1
ATOM 671 C C . GLU A 1 84 ? -6.880 -4.475 -2.892 1.00 97.12 84 GLU A C 1
ATOM 673 O O . GLU A 1 84 ? -6.370 -5.227 -2.063 1.00 97.12 84 GLU A O 1
ATOM 678 N N . VAL A 1 85 ? -7.633 -3.431 -2.549 1.00 96.25 85 VAL A N 1
ATOM 679 C CA . VAL A 1 85 ? -8.041 -3.119 -1.176 1.00 96.25 85 VAL A CA 1
ATOM 680 C C . VAL A 1 85 ? -9.559 -3.272 -1.096 1.00 96.25 85 VAL A C 1
ATOM 682 O O . VAL A 1 85 ? -10.280 -2.413 -1.611 1.00 96.25 85 VAL A O 1
ATOM 685 N N . PRO A 1 86 ? -10.071 -4.352 -0.486 1.00 94.06 86 PRO A N 1
ATOM 686 C CA . PRO A 1 86 ? -11.508 -4.536 -0.311 1.00 94.06 86 PRO A CA 1
ATOM 687 C C . PRO A 1 86 ? -12.105 -3.393 0.522 1.00 94.06 86 PRO A C 1
ATOM 689 O O . PRO A 1 86 ? -11.580 -3.071 1.590 1.00 94.06 86 PRO A O 1
ATOM 692 N N . LEU A 1 87 ? -13.201 -2.770 0.074 1.00 92.88 87 LEU A N 1
ATOM 693 C CA . LEU A 1 87 ? -13.770 -1.605 0.771 1.00 92.88 87 LEU A CA 1
ATOM 694 C C . LEU A 1 87 ? -14.322 -1.950 2.155 1.00 92.88 87 LEU A C 1
ATOM 696 O O . LEU A 1 87 ? -14.358 -1.085 3.017 1.00 92.88 87 LEU A O 1
ATOM 700 N N . ASN A 1 88 ? -14.673 -3.211 2.414 1.00 91.75 88 ASN A N 1
ATOM 701 C CA . ASN A 1 88 ? -15.068 -3.664 3.751 1.00 91.75 88 ASN A CA 1
ATOM 702 C C . ASN A 1 88 ? -13.922 -3.621 4.786 1.00 91.75 88 ASN A C 1
ATOM 704 O O . ASN A 1 88 ? -14.180 -3.780 5.976 1.00 91.75 88 ASN A O 1
ATOM 708 N N . THR A 1 89 ? -12.674 -3.415 4.350 1.00 92.06 89 THR A N 1
ATOM 709 C CA . THR A 1 89 ? -11.521 -3.157 5.232 1.00 92.06 89 THR A CA 1
ATOM 710 C C . THR A 1 89 ? -11.326 -1.670 5.531 1.00 92.06 89 THR A C 1
ATOM 712 O O . THR A 1 89 ? -10.496 -1.313 6.368 1.00 92.06 89 THR A O 1
ATOM 715 N N . LEU A 1 90 ? -12.088 -0.802 4.859 1.00 94.69 90 LEU A N 1
ATOM 716 C CA . LEU A 1 90 ? -12.056 0.641 5.027 1.00 94.69 90 LEU A CA 1
ATOM 717 C C . LEU A 1 90 ? -13.321 1.105 5.757 1.00 94.69 90 LEU A C 1
ATOM 719 O O . LEU A 1 90 ? -14.424 0.608 5.550 1.00 94.69 90 LEU A O 1
ATOM 723 N N . GLU A 1 91 ? -13.155 2.078 6.637 1.00 94.44 91 GLU A N 1
ATOM 724 C CA . GLU A 1 91 ? -14.226 2.678 7.410 1.00 94.44 91 GLU A CA 1
ATOM 725 C C . GLU A 1 91 ? -14.808 3.870 6.652 1.00 94.44 91 GLU A C 1
ATOM 727 O O . GLU A 1 91 ? -14.090 4.702 6.091 1.00 94.44 91 GLU A O 1
ATOM 732 N N . ASN A 1 92 ? -16.134 3.982 6.675 1.00 93.19 92 ASN A N 1
ATOM 733 C CA . ASN A 1 92 ? -16.829 5.122 6.090 1.00 93.19 92 ASN A CA 1
ATOM 734 C C . ASN A 1 92 ? -16.420 6.428 6.789 1.00 93.19 92 ASN A C 1
ATOM 736 O O . ASN A 1 92 ? -16.149 6.446 7.990 1.00 93.19 92 ASN A O 1
ATOM 740 N N . ASN A 1 93 ? -16.421 7.536 6.040 1.00 93.75 93 ASN A N 1
ATOM 741 C CA . ASN A 1 93 ? -16.082 8.879 6.538 1.00 93.75 93 ASN A CA 1
ATOM 742 C C . ASN A 1 93 ? -14.698 8.976 7.212 1.00 93.75 93 ASN A C 1
ATOM 744 O O . ASN A 1 93 ? -14.504 9.783 8.118 1.00 93.75 93 ASN A O 1
ATOM 748 N N . THR A 1 94 ? -13.742 8.155 6.775 1.00 94.62 94 THR A N 1
ATOM 749 C CA . THR A 1 94 ? -12.377 8.119 7.310 1.00 94.62 94 THR A CA 1
ATOM 750 C C . THR A 1 94 ? -11.364 8.551 6.252 1.00 94.62 94 THR A C 1
ATOM 752 O O . THR A 1 94 ? -11.445 8.136 5.097 1.00 94.62 94 THR A O 1
ATOM 755 N N . THR A 1 95 ? -10.379 9.359 6.652 1.00 96.12 95 THR A N 1
ATOM 756 C CA . THR A 1 95 ? -9.250 9.741 5.793 1.00 96.12 95 THR A CA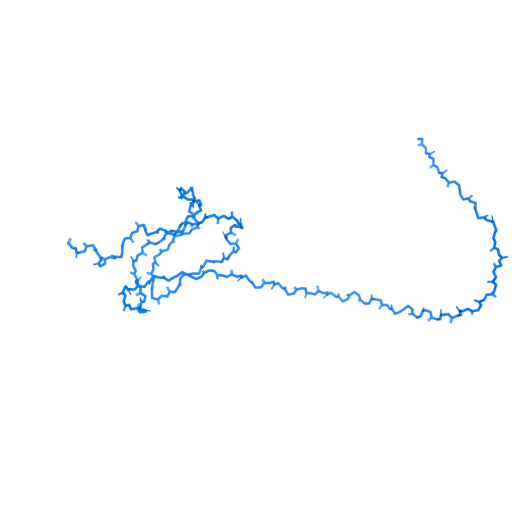 1
ATOM 757 C C . THR A 1 95 ? -8.169 8.664 5.806 1.00 96.12 95 THR A C 1
ATOM 759 O O . THR A 1 95 ? -7.777 8.172 6.868 1.00 96.12 95 THR A O 1
ATOM 762 N N . TYR A 1 96 ? -7.647 8.348 4.623 1.00 97.31 96 TYR A N 1
ATOM 763 C CA . TYR A 1 96 ? -6.551 7.406 4.432 1.00 97.31 96 TYR A CA 1
ATOM 764 C C . TYR A 1 96 ? -5.377 8.067 3.715 1.00 97.31 96 TYR A C 1
ATOM 766 O O . TYR A 1 96 ? -5.563 8.889 2.818 1.00 97.31 96 TYR A O 1
ATOM 774 N N . VAL A 1 97 ? -4.160 7.666 4.080 1.00 97.56 97 VAL A N 1
ATOM 775 C CA . VAL A 1 97 ? -2.916 8.160 3.484 1.00 97.56 97 VAL A CA 1
ATOM 776 C C . VAL A 1 97 ? -2.158 6.996 2.862 1.00 97.56 97 VAL A C 1
ATOM 778 O O . VAL A 1 97 ? -1.709 6.088 3.561 1.00 97.56 97 VAL A O 1
ATOM 781 N N . LEU A 1 98 ? -1.967 7.038 1.543 1.00 97.81 98 LEU A N 1
ATOM 782 C CA . LEU A 1 98 ? -1.059 6.132 0.845 1.00 97.81 98 LEU A CA 1
ATOM 783 C C . LEU A 1 98 ? 0.358 6.712 0.883 1.00 97.81 98 LEU A C 1
ATOM 785 O O . LEU A 1 98 ? 0.606 7.795 0.355 1.00 97.81 98 LEU A O 1
ATOM 789 N N . SER A 1 99 ? 1.293 5.988 1.490 1.00 96.94 99 SER A N 1
ATOM 790 C CA . SER A 1 99 ? 2.691 6.401 1.604 1.00 96.94 99 SER A CA 1
ATOM 791 C C . SER A 1 99 ? 3.601 5.411 0.900 1.00 96.94 99 SER A C 1
ATOM 793 O O . SER A 1 99 ? 3.505 4.204 1.104 1.00 96.94 99 SER A O 1
ATOM 795 N N . GLU A 1 100 ? 4.559 5.923 0.142 1.00 96.62 100 GLU A N 1
ATOM 796 C CA . GLU A 1 100 ? 5.734 5.149 -0.238 1.00 96.62 100 GLU A CA 1
ATOM 797 C C . GLU A 1 100 ? 6.698 5.101 0.947 1.00 96.62 100 GLU A C 1
ATOM 799 O O . GLU A 1 100 ? 7.135 6.140 1.437 1.00 96.62 100 GLU A O 1
ATOM 804 N N . THR A 1 101 ? 6.973 3.901 1.452 1.00 95.75 101 THR A N 1
ATOM 805 C CA . THR A 1 101 ? 7.843 3.676 2.617 1.00 95.75 101 THR A CA 1
ATOM 806 C C . THR A 1 101 ? 9.228 3.195 2.212 1.00 95.75 101 THR A C 1
ATOM 808 O O . THR A 1 101 ? 10.189 3.352 2.962 1.00 95.75 101 THR A O 1
ATOM 811 N N . THR A 1 102 ? 9.370 2.626 1.015 1.00 94.31 102 THR A N 1
ATOM 812 C CA . THR A 1 102 ? 10.674 2.280 0.444 1.00 94.31 102 THR A CA 1
ATOM 813 C C . THR A 1 102 ? 10.655 2.553 -1.056 1.00 94.31 102 THR A C 1
ATOM 815 O O . THR A 1 102 ? 9.762 2.037 -1.740 1.00 94.31 102 THR A O 1
ATOM 818 N N . PRO A 1 103 ? 11.623 3.330 -1.581 1.00 92.00 103 PRO A N 1
ATOM 819 C CA . PRO A 1 103 ? 11.725 3.562 -3.010 1.00 92.00 103 PRO A CA 1
ATOM 820 C C . PRO A 1 103 ? 12.029 2.257 -3.745 1.00 92.00 103 PRO A C 1
ATOM 822 O O . PRO A 1 103 ? 12.642 1.352 -3.168 1.00 92.00 103 PRO A O 1
ATOM 825 N N . PRO A 1 104 ? 11.654 2.143 -5.026 1.00 90.94 104 PRO A N 1
ATOM 826 C CA . PRO A 1 104 ? 11.984 0.962 -5.795 1.00 90.94 104 PRO A CA 1
ATOM 827 C C . PRO A 1 104 ? 13.501 0.818 -5.938 1.00 90.94 104 PRO A C 1
ATOM 829 O O . PRO A 1 104 ? 14.235 1.804 -6.038 1.00 90.94 104 PRO A O 1
ATOM 832 N N . LYS A 1 105 ? 13.983 -0.429 -5.956 1.00 83.56 105 LYS A N 1
ATOM 833 C CA . LYS A 1 105 ? 15.418 -0.767 -5.862 1.00 83.56 105 LYS A CA 1
ATOM 834 C C . LYS A 1 105 ? 16.314 -0.049 -6.878 1.00 83.56 105 LYS A C 1
ATOM 836 O O . LYS A 1 105 ? 17.480 0.202 -6.596 1.00 83.56 105 LYS A O 1
ATOM 841 N N . TRP A 1 106 ? 15.788 0.284 -8.053 1.00 76.31 106 TRP A N 1
ATOM 842 C CA . TRP A 1 106 ? 16.541 0.926 -9.132 1.00 76.31 106 TRP A CA 1
ATOM 843 C C . TRP A 1 106 ? 16.677 2.454 -8.976 1.00 76.31 106 TRP A C 1
ATOM 845 O O . TRP A 1 106 ? 17.531 3.037 -9.635 1.00 76.31 106 TRP A O 1
ATOM 855 N N . VAL A 1 107 ? 15.909 3.099 -8.085 1.00 62.84 107 VAL A N 1
ATOM 856 C CA . VAL A 1 107 ? 16.004 4.552 -7.809 1.00 62.84 107 VAL A CA 1
ATOM 857 C C . VAL A 1 107 ? 17.152 4.889 -6.846 1.00 62.84 107 VAL A C 1
ATOM 859 O O . VAL A 1 107 ? 17.591 6.029 -6.797 1.00 62.84 107 VAL A O 1
ATOM 862 N N . GLN A 1 108 ? 17.716 3.912 -6.128 1.00 54.03 108 GLN A N 1
ATOM 863 C CA . GLN A 1 108 ? 18.814 4.142 -5.171 1.00 54.03 108 GLN A CA 1
ATOM 864 C C . GLN A 1 108 ? 20.211 4.272 -5.817 1.00 54.03 108 G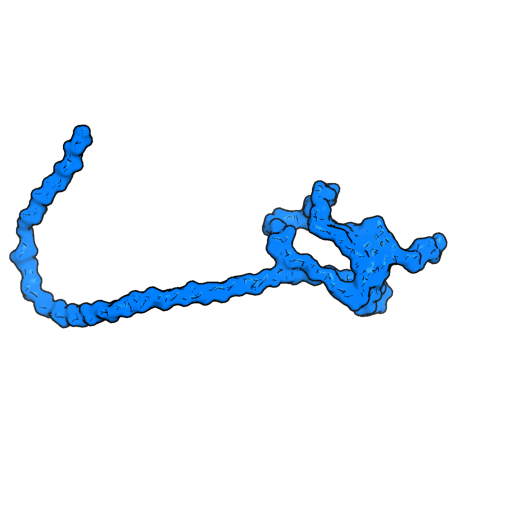LN A C 1
ATOM 866 O O . GLN A 1 108 ? 21.221 4.242 -5.119 1.00 54.03 108 GLN A O 1
ATOM 871 N N . ARG A 1 109 ? 20.289 4.390 -7.148 1.00 41.72 109 ARG A N 1
ATOM 872 C CA . ARG A 1 109 ? 21.533 4.654 -7.885 1.00 41.72 109 ARG A CA 1
ATOM 873 C C . ARG A 1 109 ? 21.477 6.054 -8.495 1.00 41.72 109 ARG A C 1
ATOM 875 O O . ARG A 1 109 ? 21.217 6.192 -9.688 1.00 41.72 109 ARG A O 1
ATOM 882 N N . SER A 1 110 ? 21.703 7.074 -7.679 1.00 46.78 110 SER A N 1
ATOM 883 C CA . SER A 1 110 ? 22.003 8.436 -8.135 1.00 46.78 110 SER A CA 1
ATOM 884 C C . SER A 1 110 ? 23.156 8.995 -7.328 1.00 46.78 110 SER A C 1
ATOM 886 O O . SER A 1 110 ? 23.033 8.918 -6.084 1.00 46.78 110 SER A O 1
#

pLDDT: mean 76.65, std 23.5, range [31.92, 98.12]

Radius of gyration: 33.21 Å; chains: 1; bounding box: 100×32×62 Å

Organism: NCBI:txid1871336

Secondary structure (DSSP, 8-state):
---PPP----------------------------PPPPPPPEEEE--B-TTSS-B--S-EEEEEESTT--EEEEEEE--SS-EEEEGGGS-TT--EEEEEEE--GGGG--

Sequence (110 aa):
MTKKLKQTYCMFLSVLMVFTMIFTSHPIVADAYTYPTPEAETLFIKKLIKGTNNYLPDAKLTLYKGEDKSSEVTSWTTTSDKYEVPLNTLENNTTYVLSETTPPKWVQRS